Protein AF-A0A931MEY9-F1 (afdb_monomer_lite)

Structure (mmCIF, N/CA/C/O backbone):
data_AF-A0A931MEY9-F1
#
_entry.id   AF-A0A931MEY9-F1
#
loop_
_atom_site.group_PDB
_atom_site.id
_atom_site.type_symbol
_atom_site.label_atom_id
_atom_site.label_alt_id
_atom_site.label_comp_id
_atom_site.label_asym_id
_atom_site.label_entity_id
_atom_site.label_seq_id
_atom_site.pdbx_PDB_ins_code
_atom_site.Cartn_x
_atom_site.Cartn_y
_atom_site.Cartn_z
_atom_site.occupancy
_atom_site.B_iso_or_equiv
_atom_site.auth_seq_id
_atom_site.auth_comp_id
_atom_site.auth_asym_id
_atom_site.auth_atom_id
_atom_site.pdbx_PDB_model_num
ATOM 1 N N . MET A 1 1 ? 13.263 12.766 28.761 1.00 40.00 1 MET A N 1
ATOM 2 C CA . MET A 1 1 ? 13.023 11.482 28.063 1.00 40.00 1 MET A CA 1
ATOM 3 C C . MET A 1 1 ? 12.527 11.816 26.663 1.00 40.00 1 MET A C 1
ATOM 5 O O . MET A 1 1 ? 11.487 12.451 26.555 1.00 40.00 1 MET A O 1
ATOM 9 N N . LYS A 1 2 ? 13.299 11.531 25.606 1.00 45.38 2 LYS A N 1
ATOM 10 C CA . LYS A 1 2 ? 12.828 11.751 24.228 1.00 45.38 2 LYS A CA 1
ATOM 11 C C . LYS A 1 2 ? 11.846 10.622 23.911 1.00 45.38 2 LYS A C 1
ATOM 13 O O . LYS A 1 2 ? 12.227 9.465 24.057 1.00 45.38 2 LYS A O 1
ATOM 18 N N . LYS A 1 3 ? 10.593 10.946 23.574 1.00 48.34 3 LYS A N 1
ATOM 19 C CA . LYS A 1 3 ? 9.625 9.950 23.095 1.00 48.34 3 LYS A CA 1
ATOM 20 C C . LYS A 1 3 ? 10.239 9.276 21.868 1.00 48.34 3 LYS A C 1
ATOM 22 O O . LYS A 1 3 ? 10.601 9.967 20.920 1.00 48.34 3 LYS A O 1
ATOM 27 N N . SER A 1 4 ? 10.412 7.963 21.923 1.00 53.94 4 SER A N 1
ATOM 28 C CA . SER A 1 4 ? 10.680 7.137 20.753 1.00 53.94 4 SER A CA 1
ATOM 29 C C . SER A 1 4 ? 9.470 7.273 19.832 1.00 53.94 4 SER A C 1
ATOM 31 O O . SER A 1 4 ? 8.413 6.725 20.127 1.00 53.94 4 SER A O 1
ATOM 33 N N . SER A 1 5 ? 9.598 8.086 18.783 1.00 57.41 5 SER A N 1
ATOM 34 C CA . SER A 1 5 ? 8.584 8.178 17.731 1.00 57.41 5 SER A CA 1
ATOM 35 C C . SER A 1 5 ? 8.475 6.809 17.073 1.00 57.41 5 SER A C 1
ATOM 37 O O . SER A 1 5 ? 9.495 6.197 16.751 1.00 57.41 5 SER A O 1
ATOM 39 N N . SER A 1 6 ? 7.262 6.291 16.910 1.00 68.25 6 SER A N 1
ATOM 40 C CA . SER A 1 6 ? 7.067 5.043 16.178 1.00 68.25 6 SER A CA 1
ATOM 41 C C . SER A 1 6 ? 7.414 5.250 14.697 1.00 68.25 6 SER A C 1
ATOM 43 O O . SER A 1 6 ? 7.182 6.321 14.132 1.00 68.25 6 SER A O 1
ATOM 45 N N . PHE A 1 7 ? 7.934 4.211 14.037 1.00 67.81 7 PHE A N 1
ATOM 46 C CA . PHE A 1 7 ? 8.208 4.212 12.589 1.00 67.81 7 PHE A CA 1
ATOM 47 C C . PHE A 1 7 ? 6.977 4.622 11.753 1.00 67.81 7 PHE A C 1
ATOM 49 O O . PHE A 1 7 ? 7.097 5.193 10.671 1.00 67.81 7 PHE A O 1
ATOM 56 N N . ILE A 1 8 ? 5.779 4.352 12.277 1.00 66.69 8 ILE A N 1
ATOM 57 C CA . ILE A 1 8 ? 4.498 4.724 11.677 1.00 66.69 8 ILE A CA 1
ATOM 58 C C . ILE A 1 8 ? 4.273 6.236 11.753 1.00 66.69 8 ILE A C 1
ATOM 60 O O . ILE A 1 8 ? 3.933 6.844 10.739 1.00 66.69 8 ILE A O 1
ATOM 64 N N . GLU A 1 9 ? 4.510 6.857 12.910 1.00 68.56 9 GLU A N 1
ATOM 65 C CA . GLU A 1 9 ? 4.399 8.312 13.086 1.00 68.56 9 GLU A CA 1
ATOM 66 C C . GLU A 1 9 ? 5.386 9.071 12.192 1.00 68.56 9 GLU A C 1
ATOM 68 O O . GLU A 1 9 ? 4.999 10.038 11.537 1.00 68.56 9 GLU A O 1
ATOM 73 N N . GLU A 1 10 ? 6.627 8.587 12.073 1.00 71.38 10 GLU A N 1
ATOM 74 C CA . GLU A 1 10 ? 7.641 9.177 11.182 1.00 71.38 10 GLU A CA 1
ATOM 75 C C . GLU A 1 10 ? 7.229 9.127 9.700 1.00 71.38 10 GLU A C 1
ATOM 77 O O . GLU A 1 10 ? 7.630 9.967 8.896 1.00 71.38 10 GLU A O 1
ATOM 82 N N . ARG A 1 11 ? 6.384 8.158 9.334 1.00 69.19 11 ARG A N 1
ATOM 83 C CA . ARG A 1 11 ? 5.818 7.970 7.990 1.00 69.19 11 ARG A CA 1
ATOM 84 C C . ARG A 1 11 ? 4.441 8.630 7.822 1.00 69.19 11 ARG A C 1
ATOM 86 O O . ARG A 1 11 ? 3.755 8.380 6.828 1.00 69.19 11 ARG A O 1
ATOM 93 N N . GLY A 1 12 ? 4.043 9.483 8.766 1.00 76.25 12 GLY A N 1
ATOM 94 C CA . GLY A 1 12 ? 2.800 10.256 8.728 1.00 76.25 12 GLY A CA 1
ATOM 95 C C . GLY A 1 12 ? 1.567 9.513 9.244 1.00 76.25 12 GLY A C 1
ATOM 96 O O . GLY A 1 12 ? 0.455 10.014 9.081 1.00 76.25 12 GLY A O 1
ATOM 97 N N . GLY A 1 13 ? 1.740 8.328 9.837 1.00 86.56 13 GLY A N 1
ATOM 98 C CA . GLY A 1 13 ? 0.685 7.572 10.514 1.00 86.56 13 GLY A CA 1
ATOM 99 C C . GLY A 1 13 ? -0.459 7.115 9.617 1.00 86.56 13 GLY A C 1
ATOM 100 O O . GLY A 1 13 ? -1.559 6.876 10.107 1.00 86.56 13 GLY A O 1
ATOM 101 N N . ARG A 1 14 ? -0.242 7.059 8.300 1.00 91.19 14 ARG A N 1
ATOM 102 C CA . ARG A 1 14 ? -1.293 6.868 7.297 1.00 91.19 14 ARG A CA 1
ATOM 103 C C . ARG A 1 14 ? -0.894 5.840 6.255 1.00 91.19 14 ARG A C 1
ATOM 105 O O . ARG A 1 14 ? 0.276 5.716 5.907 1.00 91.19 14 ARG A O 1
ATOM 112 N N . CYS A 1 15 ? -1.883 5.136 5.720 1.00 91.94 15 CYS A N 1
ATOM 113 C CA . CYS A 1 15 ? -1.692 4.190 4.636 1.00 91.94 15 CYS A CA 1
ATOM 114 C C . CYS A 1 15 ? -1.219 4.926 3.379 1.00 91.94 15 CYS A C 1
ATOM 116 O O . CYS A 1 15 ? -1.932 5.761 2.822 1.00 91.94 15 CYS A O 1
ATOM 118 N N . GLN A 1 16 ? -0.020 4.574 2.924 1.00 93.31 16 GLN A N 1
ATOM 119 C CA . GLN A 1 16 ? 0.653 5.167 1.768 1.00 93.31 16 GLN A CA 1
ATOM 120 C C . GLN A 1 16 ? 0.350 4.409 0.472 1.00 93.31 16 GLN A C 1
ATOM 122 O O . GLN A 1 16 ? 1.046 4.581 -0.527 1.00 93.31 16 GLN A O 1
ATOM 127 N N . LEU A 1 17 ? -0.648 3.520 0.489 1.00 92.12 17 LEU A N 1
ATOM 128 C CA . LEU A 1 17 ? -0.997 2.757 -0.693 1.00 92.12 17 LEU A CA 1
ATOM 129 C C . LEU A 1 17 ? -1.589 3.697 -1.743 1.00 92.12 17 LEU A C 1
ATOM 131 O O . LEU A 1 17 ? -2.653 4.285 -1.546 1.00 92.12 17 LEU A O 1
ATOM 135 N N . GLU A 1 18 ? -0.845 3.818 -2.833 1.00 91.81 18 GLU A N 1
ATOM 136 C CA . GLU A 1 18 ? -1.090 4.673 -3.983 1.00 91.81 18 GLU A CA 1
ATOM 137 C C . GLU A 1 18 ? -1.186 3.814 -5.241 1.00 91.81 18 GLU A C 1
ATOM 139 O O . GLU A 1 18 ? -0.448 2.828 -5.378 1.00 91.81 18 GLU A O 1
ATOM 144 N N . HIS A 1 19 ? -2.126 4.174 -6.112 1.00 88.69 19 HIS A N 1
ATOM 145 C CA . HIS A 1 19 ? -2.260 3.615 -7.451 1.00 88.69 19 HIS A CA 1
ATOM 146 C C . HIS A 1 19 ? -2.891 4.651 -8.384 1.00 88.69 19 HIS A C 1
ATOM 148 O O . HIS A 1 19 ? -3.955 5.196 -8.075 1.00 88.69 19 HIS A O 1
ATOM 154 N N . ASN A 1 20 ? -2.259 4.901 -9.533 1.00 87.94 20 ASN A N 1
ATOM 155 C CA . ASN A 1 20 ? -2.703 5.863 -10.550 1.00 87.94 20 ASN A CA 1
ATOM 156 C C . ASN A 1 20 ? -3.025 7.267 -9.989 1.00 87.94 20 ASN A C 1
ATOM 158 O O . ASN A 1 20 ? -4.012 7.892 -10.376 1.00 87.94 20 ASN A O 1
ATOM 162 N N . GLY A 1 21 ? -2.206 7.762 -9.059 1.00 88.19 21 GLY A N 1
ATOM 163 C CA . GLY A 1 21 ? -2.332 9.089 -8.451 1.00 88.19 21 GLY A CA 1
ATOM 164 C C . GLY A 1 21 ? -3.355 9.183 -7.316 1.00 88.19 21 GLY A C 1
ATOM 165 O O . GLY A 1 21 ? -3.480 10.237 -6.694 1.00 88.19 21 GLY A O 1
ATOM 166 N N . LYS A 1 22 ? -4.072 8.098 -7.012 1.00 90.25 22 LYS A N 1
ATOM 167 C CA . LYS A 1 22 ? -4.994 8.021 -5.874 1.00 90.25 22 LYS A CA 1
ATOM 168 C C . LYS A 1 22 ? -4.292 7.401 -4.683 1.00 90.25 22 LYS A C 1
ATOM 170 O O . LYS A 1 22 ? -3.569 6.428 -4.848 1.00 90.25 22 LYS A O 1
ATOM 175 N N . VAL A 1 23 ? -4.551 7.902 -3.479 1.00 90.06 23 VAL A N 1
ATOM 176 C CA . VAL A 1 23 ? -3.924 7.409 -2.244 1.00 90.06 23 VAL A CA 1
ATOM 177 C C . VAL A 1 23 ? -5.004 7.038 -1.240 1.00 90.06 23 VAL A C 1
ATOM 179 O O . VAL A 1 23 ? -5.968 7.777 -1.076 1.00 90.06 23 VAL A O 1
ATOM 182 N N . CYS A 1 24 ? -4.83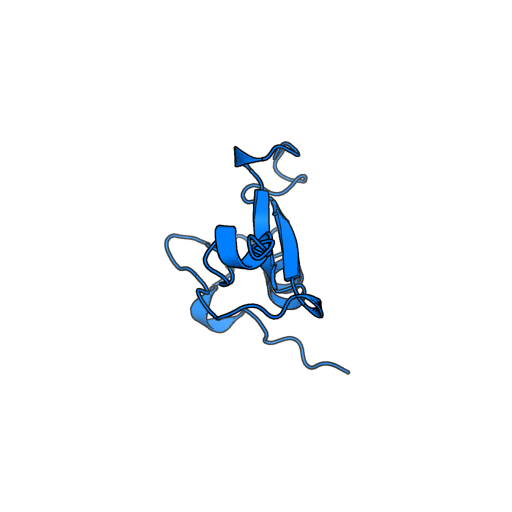7 5.922 -0.527 1.00 90.69 24 CYS A N 1
ATOM 183 C CA . CYS A 1 24 ? -5.751 5.565 0.558 1.00 90.69 24 CYS A CA 1
ATOM 184 C C . CYS A 1 24 ? -5.768 6.627 1.671 1.00 90.69 24 CYS A C 1
ATOM 186 O O . CYS A 1 24 ? -6.834 7.087 2.071 1.00 90.69 24 CYS A O 1
ATOM 188 N N . GLY A 1 25 ? -4.601 6.978 2.224 1.00 89.50 25 GLY A N 1
ATOM 189 C CA . GLY A 1 25 ? -4.436 8.094 3.162 1.00 89.50 25 GLY A CA 1
ATOM 190 C C . GLY A 1 25 ? -5.085 7.929 4.543 1.00 89.50 25 GLY A C 1
ATOM 191 O O . GLY A 1 25 ? -4.941 8.812 5.389 1.00 89.50 25 GLY A O 1
ATOM 192 N N . ARG A 1 26 ? -5.782 6.819 4.811 1.00 88.69 26 ARG A N 1
ATOM 193 C CA . ARG A 1 26 ? -6.420 6.572 6.112 1.00 88.69 26 ARG A CA 1
ATOM 194 C C . ARG A 1 26 ? -5.380 6.380 7.221 1.00 88.69 26 ARG A C 1
ATOM 196 O O . ARG A 1 26 ? -4.319 5.825 6.928 1.00 88.69 26 ARG A O 1
ATOM 203 N N . PRO A 1 27 ? -5.670 6.795 8.470 1.00 89.75 27 PRO A N 1
ATOM 204 C CA . PRO A 1 27 ? -4.807 6.519 9.620 1.00 89.75 27 PRO A CA 1
ATOM 205 C C . PRO A 1 27 ? -4.522 5.025 9.728 1.00 89.75 27 PRO A C 1
ATOM 207 O O . PRO A 1 27 ? -5.414 4.252 9.400 1.00 89.75 27 PRO A O 1
ATOM 210 N N . LEU A 1 28 ? -3.324 4.630 10.145 1.00 88.19 28 LEU A N 1
ATOM 211 C CA . LEU A 1 28 ? -2.929 3.237 10.364 1.00 88.19 28 LEU A CA 1
ATOM 212 C C . LEU A 1 28 ? -2.917 2.893 11.854 1.00 88.19 28 LEU A C 1
ATOM 214 O O . LEU A 1 28 ? -2.448 3.693 12.662 1.00 88.19 28 LEU A O 1
ATOM 218 N N . ASP A 1 29 ? -3.359 1.681 12.179 1.00 85.75 29 ASP A N 1
ATOM 219 C CA . ASP A 1 29 ? -3.020 1.011 13.436 1.00 85.75 29 ASP A CA 1
ATOM 220 C C . ASP A 1 29 ? -1.691 0.255 13.265 1.00 85.75 29 ASP A C 1
ATOM 222 O O . ASP A 1 29 ? -1.400 -0.264 12.181 1.00 85.75 29 ASP A O 1
ATOM 226 N N . PHE A 1 30 ? -0.878 0.194 14.317 1.00 85.62 30 PHE A N 1
ATOM 227 C CA . PHE A 1 30 ? 0.375 -0.551 14.327 1.00 85.62 30 PHE A CA 1
ATOM 228 C C . PHE A 1 30 ? 0.168 -2.030 14.003 1.00 85.62 30 PHE A C 1
ATOM 230 O O . PHE A 1 30 ? 0.894 -2.563 13.162 1.00 85.62 30 PHE A O 1
ATOM 237 N N . ASP A 1 31 ? -0.857 -2.653 14.585 1.00 87.56 31 ASP A N 1
ATOM 238 C CA . ASP A 1 31 ? -1.096 -4.095 14.449 1.00 87.56 31 ASP A CA 1
ATOM 239 C C . ASP A 1 31 ? -1.519 -4.504 13.027 1.00 87.56 31 ASP A C 1
ATOM 241 O O . ASP A 1 31 ? -1.247 -5.620 12.581 1.00 87.56 31 ASP A O 1
ATOM 245 N N . ASP A 1 32 ? -2.110 -3.573 12.273 1.00 85.69 32 ASP A N 1
ATOM 246 C CA . ASP A 1 32 ? -2.578 -3.792 10.902 1.00 85.69 32 ASP A CA 1
ATOM 247 C C . ASP A 1 32 ? -1.641 -3.219 9.825 1.00 85.69 32 ASP A C 1
ATOM 249 O O . ASP A 1 32 ? -1.932 -3.291 8.619 1.00 85.69 32 ASP A O 1
ATOM 253 N N . THR A 1 33 ? -0.502 -2.660 10.238 1.00 91.06 33 THR A N 1
ATOM 254 C CA . THR A 1 33 ? 0.483 -2.069 9.331 1.00 91.06 33 THR A CA 1
ATOM 255 C C . THR A 1 33 ? 1.457 -3.113 8.803 1.00 91.06 33 THR A C 1
ATOM 257 O O . THR A 1 33 ? 2.071 -3.875 9.544 1.00 91.06 33 THR A O 1
ATOM 260 N N . VAL A 1 34 ? 1.673 -3.093 7.490 1.00 92.81 34 VAL A N 1
ATOM 261 C CA . VAL A 1 34 ? 2.697 -3.888 6.810 1.00 92.81 34 VAL A CA 1
ATOM 262 C C . VAL A 1 34 ? 3.594 -3.001 5.955 1.00 92.81 34 VAL A C 1
ATOM 264 O O . VAL A 1 34 ? 3.186 -1.936 5.483 1.00 92.81 34 VAL A O 1
ATOM 267 N N . VAL A 1 35 ? 4.820 -3.470 5.725 1.00 93.00 35 VAL A N 1
ATOM 268 C CA . VAL A 1 35 ? 5.694 -2.925 4.684 1.00 93.00 35 VAL A CA 1
ATOM 269 C C . VAL A 1 35 ? 5.297 -3.553 3.351 1.00 93.00 35 VAL A C 1
ATOM 271 O O . VAL A 1 35 ? 5.204 -4.773 3.234 1.00 93.00 35 VAL A O 1
ATOM 274 N N . ASP A 1 36 ? 5.057 -2.709 2.357 1.00 92.38 36 ASP A N 1
ATOM 275 C CA . ASP A 1 36 ? 4.644 -3.087 1.010 1.00 92.38 36 ASP A CA 1
ATOM 276 C C . ASP A 1 36 ? 5.599 -2.484 -0.024 1.00 92.38 36 ASP A C 1
ATOM 278 O O . ASP A 1 36 ? 6.170 -1.408 0.181 1.00 92.38 36 ASP A O 1
ATOM 282 N N . HIS A 1 37 ? 5.759 -3.174 -1.151 1.00 93.31 37 HIS A N 1
ATOM 283 C CA . HIS A 1 37 ? 6.521 -2.665 -2.280 1.00 93.31 37 HIS A CA 1
ATOM 284 C C . HIS A 1 37 ? 5.646 -1.769 -3.158 1.00 93.31 37 HIS A C 1
ATOM 286 O O . HIS A 1 37 ? 4.556 -2.170 -3.571 1.00 93.31 37 HIS A O 1
ATOM 292 N N . ILE A 1 38 ? 6.141 -0.579 -3.499 1.00 92.44 38 ILE A N 1
ATOM 293 C CA . ILE A 1 38 ? 5.490 0.324 -4.460 1.00 92.44 38 ILE A CA 1
ATOM 294 C C . ILE A 1 38 ? 5.407 -0.377 -5.821 1.00 92.44 38 ILE A C 1
ATOM 296 O O . ILE A 1 38 ? 4.319 -0.549 -6.364 1.00 92.44 38 ILE A O 1
ATOM 300 N N . ILE A 1 39 ? 6.544 -0.865 -6.319 1.00 91.94 39 ILE A N 1
ATOM 301 C CA . ILE A 1 39 ? 6.629 -1.759 -7.476 1.00 91.94 39 ILE A CA 1
ATOM 302 C C . ILE A 1 39 ? 6.680 -3.200 -6.948 1.00 91.94 39 ILE A C 1
ATOM 304 O O . ILE A 1 39 ? 7.639 -3.531 -6.245 1.00 91.94 39 ILE A O 1
ATOM 308 N N . PRO A 1 40 ? 5.698 -4.068 -7.262 1.00 91.25 40 PRO A N 1
ATOM 309 C CA . PRO A 1 40 ? 5.681 -5.450 -6.788 1.00 91.25 40 PRO A CA 1
ATOM 310 C C . PRO A 1 40 ? 6.925 -6.245 -7.202 1.00 91.25 40 PRO A C 1
ATOM 312 O O . PRO A 1 40 ? 7.462 -6.058 -8.293 1.00 91.25 40 PRO A O 1
ATOM 315 N N . HIS A 1 41 ? 7.321 -7.220 -6.380 1.00 90.94 41 HIS A N 1
ATOM 316 C CA . HIS A 1 41 ? 8.410 -8.151 -6.704 1.00 90.94 41 HIS A CA 1
ATOM 317 C C . HIS A 1 41 ? 8.218 -8.882 -8.039 1.00 90.94 41 HIS A C 1
ATOM 319 O O . HIS A 1 41 ? 9.175 -9.057 -8.786 1.00 90.94 41 HIS A O 1
ATOM 325 N N . SER A 1 42 ? 6.982 -9.273 -8.362 1.00 90.56 42 SER A N 1
ATOM 326 C CA . SER A 1 42 ? 6.633 -9.925 -9.632 1.00 90.56 42 SER A CA 1
ATOM 327 C C . SER A 1 42 ? 6.823 -9.026 -10.858 1.00 90.56 42 SER A C 1
ATOM 329 O O . SER A 1 42 ? 6.813 -9.524 -11.977 1.00 90.56 42 SER A O 1
ATOM 331 N N . LYS A 1 43 ? 6.987 -7.715 -10.651 1.00 90.38 43 LYS A N 1
ATOM 332 C CA . LYS A 1 43 ? 7.307 -6.705 -11.666 1.00 90.38 43 LYS A CA 1
ATOM 333 C C . LYS A 1 43 ? 8.736 -6.170 -11.482 1.00 90.38 43 LYS A C 1
ATOM 335 O O . LYS A 1 43 ? 9.001 -5.002 -11.737 1.00 90.38 43 LYS A O 1
ATOM 340 N N . GLU A 1 44 ? 9.632 -7.016 -10.969 1.00 94.44 44 GLU A N 1
ATOM 341 C CA . GLU A 1 44 ? 11.057 -6.725 -10.746 1.00 94.44 44 GLU A CA 1
ATOM 342 C C . GLU A 1 44 ? 11.343 -5.600 -9.732 1.00 94.44 44 GLU A C 1
ATOM 344 O O . GLU A 1 44 ? 12.454 -5.069 -9.649 1.00 94.44 44 GLU A O 1
ATOM 349 N N . GLY A 1 45 ? 10.360 -5.258 -8.894 1.00 94.12 45 GLY A N 1
ATOM 350 C CA . GLY A 1 45 ? 10.550 -4.320 -7.797 1.00 94.12 45 GLY A CA 1
ATOM 351 C C . GLY A 1 45 ? 11.570 -4.829 -6.776 1.00 94.12 45 GLY A C 1
ATOM 352 O O . GLY A 1 45 ? 11.472 -5.949 -6.270 1.00 94.12 45 GLY A O 1
ATOM 353 N N . LYS A 1 46 ? 12.558 -3.993 -6.442 1.00 95.88 46 LYS A N 1
ATOM 354 C CA . LYS A 1 46 ? 13.622 -4.335 -5.484 1.00 95.88 46 LYS A CA 1
ATOM 355 C C . LYS A 1 46 ? 13.161 -4.139 -4.040 1.00 95.88 46 LYS A C 1
ATOM 357 O O . LYS A 1 46 ? 12.471 -3.166 -3.738 1.00 95.88 46 LYS A O 1
ATOM 362 N N . THR A 1 47 ? 13.612 -4.995 -3.126 1.00 94.81 47 THR A N 1
ATOM 363 C CA . THR A 1 47 ? 13.465 -4.763 -1.678 1.00 94.81 47 THR A CA 1
ATOM 364 C C . THR A 1 47 ? 14.475 -3.720 -1.233 1.00 94.81 47 THR A C 1
ATOM 366 O O . THR A 1 47 ? 15.626 -4.032 -0.943 1.00 94.81 47 THR A O 1
ATOM 369 N N . ALA A 1 48 ? 14.049 -2.463 -1.224 1.00 94.12 48 ALA A N 1
ATOM 370 C CA . ALA A 1 48 ? 14.860 -1.331 -0.807 1.00 94.12 48 ALA A CA 1
ATOM 371 C C . ALA A 1 48 ? 13.957 -0.239 -0.227 1.00 94.12 48 ALA A C 1
ATOM 373 O O . ALA A 1 48 ? 12.805 -0.112 -0.638 1.00 94.12 48 ALA A O 1
ATOM 374 N N . LEU A 1 49 ? 14.492 0.580 0.686 1.00 91.25 49 LEU A N 1
ATOM 375 C CA . LEU A 1 49 ? 13.739 1.667 1.326 1.00 91.25 49 LEU A CA 1
ATOM 376 C C . LEU A 1 49 ? 12.998 2.590 0.336 1.00 91.25 49 LEU A C 1
ATOM 378 O O . LEU A 1 49 ? 11.847 2.905 0.627 1.00 91.25 49 LEU A O 1
ATOM 382 N N . PRO A 1 50 ? 13.563 2.978 -0.831 1.00 94.38 50 PRO A N 1
ATOM 383 C CA . PRO A 1 50 ? 12.855 3.824 -1.798 1.00 94.38 50 PRO A CA 1
ATOM 384 C C . PRO A 1 50 ? 11.658 3.146 -2.475 1.00 94.38 50 PRO A C 1
ATOM 386 O O . PRO A 1 50 ? 10.761 3.832 -2.945 1.00 94.38 50 PRO A O 1
ATOM 389 N N . ASN A 1 51 ? 11.643 1.811 -2.533 1.00 95.12 51 ASN A N 1
ATOM 390 C CA . ASN A 1 51 ? 10.524 1.031 -3.063 1.00 95.12 51 ASN A CA 1
ATOM 391 C C . ASN A 1 51 ? 9.574 0.565 -1.944 1.00 95.12 51 ASN A C 1
ATOM 393 O O . ASN A 1 51 ? 8.630 -0.166 -2.215 1.00 95.12 51 ASN A O 1
ATOM 397 N N . GLY A 1 52 ? 9.836 0.935 -0.687 1.00 93.12 52 GLY A N 1
ATOM 398 C CA . GLY A 1 52 ? 9.073 0.498 0.476 1.00 93.12 52 GLY A CA 1
ATOM 399 C C . GLY A 1 52 ? 8.112 1.571 0.977 1.00 93.12 52 GLY A C 1
ATOM 400 O O . GLY A 1 52 ? 8.516 2.697 1.285 1.00 93.12 52 GLY A O 1
ATOM 401 N N . ARG A 1 53 ? 6.850 1.193 1.160 1.00 92.75 53 ARG A N 1
ATOM 402 C CA . ARG A 1 53 ? 5.801 2.021 1.765 1.00 92.75 53 ARG A CA 1
ATOM 403 C C . ARG A 1 53 ? 5.126 1.299 2.925 1.00 92.75 53 ARG A C 1
ATOM 405 O O . ARG A 1 53 ? 5.204 0.077 3.020 1.00 92.75 53 ARG A O 1
ATOM 412 N N . ILE A 1 54 ? 4.450 2.051 3.791 1.00 93.62 54 ILE A N 1
ATOM 413 C CA . ILE A 1 54 ? 3.572 1.466 4.813 1.00 93.62 54 ILE A CA 1
ATOM 414 C C . ILE A 1 54 ? 2.129 1.415 4.314 1.00 93.62 54 ILE A C 1
ATOM 416 O O . ILE A 1 54 ? 1.609 2.382 3.753 1.00 93.62 54 ILE A O 1
ATOM 420 N N . ALA A 1 55 ? 1.462 0.285 4.510 1.00 93.19 55 ALA A N 1
ATOM 421 C CA . ALA A 1 55 ? 0.075 0.104 4.112 1.00 93.19 55 ALA A CA 1
ATOM 422 C C . ALA A 1 55 ? -0.673 -0.788 5.098 1.00 93.19 55 ALA A C 1
ATOM 424 O O . ALA A 1 55 ? -0.069 -1.538 5.857 1.00 93.19 55 ALA A O 1
ATOM 425 N N . TYR A 1 56 ? -2.000 -0.738 5.043 1.00 91.69 56 TYR A N 1
ATOM 426 C CA . TYR A 1 56 ? -2.829 -1.739 5.702 1.00 91.69 56 TYR A CA 1
ATOM 427 C C . TYR A 1 56 ? -2.574 -3.115 5.089 1.00 91.69 56 TYR A C 1
ATOM 429 O O . TYR A 1 56 ? -2.558 -3.238 3.858 1.00 91.69 56 TYR A O 1
ATOM 437 N N . LYS A 1 57 ? -2.497 -4.159 5.920 1.00 91.12 57 LYS A N 1
ATOM 438 C CA . LYS A 1 57 ? -2.414 -5.559 5.468 1.00 91.12 57 LYS A CA 1
ATOM 439 C C . LYS A 1 57 ? -3.497 -5.888 4.437 1.00 91.12 57 LYS A C 1
ATOM 441 O O . LYS A 1 57 ? -3.191 -6.388 3.357 1.00 91.12 57 LYS A O 1
ATOM 446 N N . ALA A 1 58 ? -4.748 -5.527 4.729 1.00 89.62 58 ALA A N 1
ATOM 447 C CA . ALA A 1 58 ? -5.880 -5.755 3.833 1.00 89.62 58 ALA A CA 1
ATOM 448 C C . ALA A 1 58 ? -5.742 -5.014 2.494 1.00 89.62 58 ALA A C 1
ATOM 450 O O . ALA A 1 58 ? -6.079 -5.560 1.449 1.00 89.62 58 ALA A O 1
ATOM 451 N N . CYS A 1 59 ? -5.223 -3.784 2.497 1.00 91.88 59 CYS A N 1
ATOM 452 C CA . CYS A 1 59 ? -5.047 -3.025 1.261 1.00 91.88 59 CYS A CA 1
ATOM 453 C C . CYS A 1 59 ? -3.902 -3.569 0.405 1.00 91.88 59 CYS A C 1
ATOM 455 O O . CYS A 1 59 ? -4.049 -3.639 -0.812 1.00 91.88 59 CYS A O 1
ATOM 457 N N . ASN A 1 60 ? -2.800 -3.997 1.030 1.00 91.56 60 ASN A N 1
ATOM 458 C CA . ASN A 1 60 ? -1.719 -4.690 0.333 1.00 91.56 60 ASN A CA 1
ATOM 459 C C . ASN A 1 60 ? -2.244 -5.960 -0.366 1.00 91.56 60 ASN A C 1
ATOM 461 O O . ASN A 1 60 ? -2.035 -6.142 -1.565 1.00 91.56 60 ASN A O 1
ATOM 465 N N . ILE A 1 61 ? -3.013 -6.785 0.356 1.00 89.50 61 ILE A N 1
ATOM 466 C CA . ILE A 1 61 ? -3.647 -7.995 -0.194 1.00 89.50 61 ILE A CA 1
ATOM 467 C C . ILE A 1 61 ? -4.604 -7.643 -1.343 1.00 89.50 61 ILE A C 1
ATOM 469 O O . ILE A 1 61 ? -4.525 -8.246 -2.411 1.00 89.50 61 ILE A O 1
ATOM 473 N N . ALA A 1 62 ? -5.480 -6.652 -1.150 1.00 89.06 62 ALA A N 1
ATOM 474 C CA . ALA A 1 62 ? -6.474 -6.254 -2.145 1.00 89.06 62 ALA A CA 1
ATOM 475 C C . ALA A 1 62 ? -5.851 -5.679 -3.431 1.00 89.06 62 ALA A C 1
ATOM 477 O O . ALA A 1 62 ? -6.391 -5.904 -4.519 1.00 89.06 62 ALA A O 1
ATOM 478 N N . ARG A 1 63 ? -4.722 -4.959 -3.322 1.00 89.69 63 ARG A N 1
ATOM 479 C CA . ARG A 1 63 ? -3.940 -4.494 -4.477 1.00 89.69 63 ARG A CA 1
ATOM 480 C C . ARG A 1 63 ? -3.279 -5.668 -5.187 1.00 89.69 63 ARG A C 1
ATOM 482 O O . ARG A 1 63 ? -3.407 -5.798 -6.402 1.00 89.69 63 ARG A O 1
ATOM 489 N N . GLY A 1 64 ? -2.553 -6.511 -4.451 1.00 86.50 64 GLY A N 1
ATOM 490 C CA . GLY A 1 64 ? -1.794 -7.620 -5.027 1.00 86.50 64 GLY A CA 1
ATOM 491 C C . GLY A 1 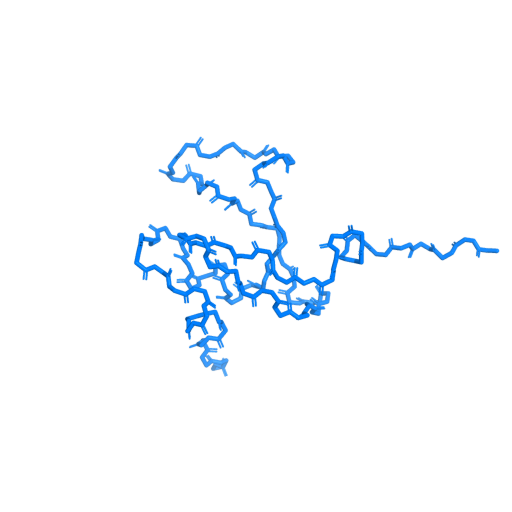64 ? -0.883 -7.147 -6.167 1.00 86.50 64 GLY A C 1
ATOM 492 O O . GLY A 1 64 ? -0.045 -6.264 -5.968 1.00 86.50 64 GLY A O 1
ATOM 493 N N . ASN A 1 65 ? -1.074 -7.712 -7.362 1.00 86.25 65 ASN A N 1
ATOM 494 C CA . ASN A 1 65 ? -0.393 -7.328 -8.608 1.00 86.25 65 ASN A CA 1
ATOM 495 C C . ASN A 1 65 ? -1.361 -6.741 -9.660 1.00 86.25 65 ASN A C 1
ATOM 497 O O . ASN A 1 65 ? -1.152 -6.893 -10.861 1.00 86.25 65 ASN A O 1
ATOM 501 N N . ARG A 1 66 ? -2.472 -6.147 -9.219 1.00 85.62 66 ARG A N 1
ATOM 502 C CA . ARG A 1 66 ? -3.524 -5.641 -10.105 1.00 85.62 66 ARG A CA 1
ATOM 503 C C . ARG A 1 66 ? -3.199 -4.260 -10.664 1.00 85.62 66 ARG A C 1
ATOM 505 O O . ARG A 1 66 ? -2.691 -3.406 -9.944 1.00 85.62 66 ARG A O 1
ATOM 512 N N . ASP A 1 67 ? -3.591 -4.029 -11.914 1.00 85.12 67 ASP A N 1
ATOM 513 C CA . ASP A 1 67 ? -3.458 -2.731 -12.591 1.00 85.12 67 ASP A CA 1
ATOM 514 C C . ASP A 1 67 ? -4.728 -1.866 -12.498 1.00 85.12 67 ASP A C 1
ATOM 516 O O . ASP A 1 67 ? -4.687 -0.664 -12.752 1.00 85.12 67 ASP A O 1
ATOM 520 N N . ASP A 1 68 ? -5.854 -2.454 -12.095 1.00 87.62 68 ASP A N 1
ATOM 521 C CA . ASP A 1 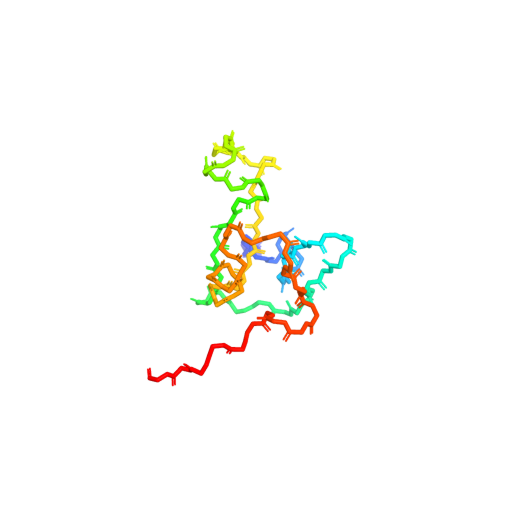68 ? -7.175 -1.820 -11.996 1.00 87.62 68 ASP A CA 1
ATOM 522 C C . ASP A 1 68 ? -7.565 -1.445 -10.552 1.00 87.62 68 ASP A C 1
ATOM 524 O O . ASP A 1 68 ? -8.723 -1.142 -10.264 1.00 87.62 68 ASP A O 1
ATOM 528 N N . PHE A 1 69 ? -6.622 -1.511 -9.611 1.00 88.19 69 PHE A N 1
ATOM 529 C CA . PHE A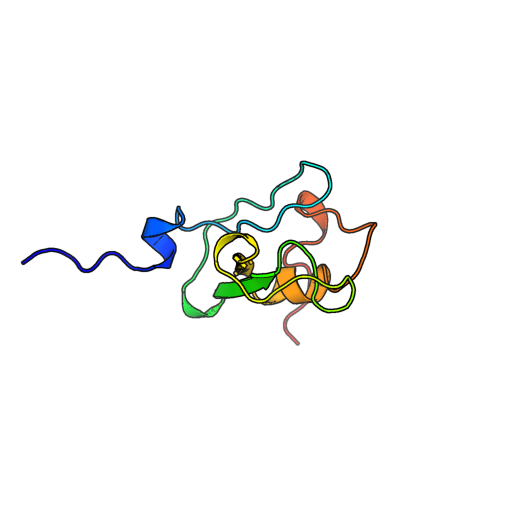 1 69 ? -6.904 -1.272 -8.201 1.00 88.19 69 PHE A CA 1
ATOM 530 C C . PHE A 1 69 ? -7.256 0.204 -7.937 1.00 88.19 69 PHE A C 1
ATOM 532 O O . PHE A 1 69 ? -6.468 1.093 -8.232 1.00 88.19 69 PHE A O 1
ATOM 539 N N . ASP A 1 70 ? -8.415 0.481 -7.330 1.00 87.56 70 ASP A N 1
ATOM 540 C CA . ASP A 1 70 ? -8.799 1.828 -6.880 1.00 87.56 70 ASP A CA 1
ATOM 541 C C . ASP A 1 70 ? -8.624 1.948 -5.349 1.00 87.56 70 ASP A C 1
ATOM 543 O O . ASP 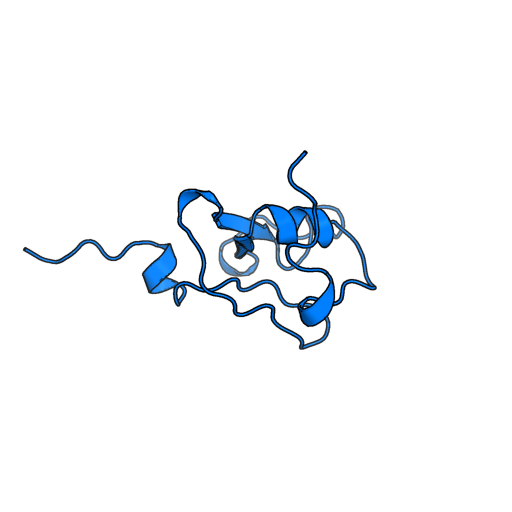A 1 70 ? -9.435 1.386 -4.602 1.00 87.56 70 ASP A O 1
ATOM 547 N N . PRO A 1 71 ? -7.602 2.673 -4.852 1.00 86.81 71 PRO A N 1
ATOM 548 C CA . PRO A 1 71 ? -7.333 2.824 -3.421 1.00 86.81 71 PRO A CA 1
ATOM 549 C C . PRO A 1 71 ? -8.457 3.495 -2.637 1.00 86.81 71 PRO A C 1
ATOM 551 O O . PRO A 1 71 ? -8.594 3.237 -1.441 1.00 86.81 71 PRO A O 1
ATOM 554 N N . GLU A 1 72 ? -9.275 4.322 -3.285 1.00 83.19 72 GLU A N 1
ATOM 555 C CA . GLU A 1 72 ? -10.386 5.016 -2.628 1.00 83.19 72 GLU A CA 1
ATOM 556 C C . GLU A 1 72 ? -11.579 4.082 -2.399 1.00 83.19 72 GLU A C 1
ATOM 558 O O . GLU A 1 72 ? -12.373 4.303 -1.488 1.00 83.19 72 GLU A O 1
ATOM 563 N N . LYS A 1 73 ? -11.697 3.020 -3.208 1.00 81.62 73 LYS A N 1
ATOM 564 C CA . LYS A 1 73 ? -12.847 2.104 -3.189 1.00 81.62 73 LYS A CA 1
ATOM 565 C C . LYS A 1 73 ? -12.522 0.740 -2.599 1.00 81.62 73 LYS A C 1
ATOM 567 O O . LYS A 1 73 ? -13.335 0.184 -1.879 1.00 81.62 73 LYS A O 1
ATOM 572 N N . LEU A 1 74 ? -11.360 0.181 -2.930 1.00 82.69 74 LEU A N 1
ATOM 573 C CA . LEU A 1 74 ? -11.035 -1.233 -2.699 1.00 82.69 74 LEU A CA 1
ATOM 574 C C . LEU A 1 74 ? -10.097 -1.461 -1.517 1.00 82.69 74 LEU A C 1
ATOM 576 O O . LEU A 1 74 ? -9.890 -2.594 -1.083 1.00 82.69 74 LEU A O 1
ATOM 580 N N . CYS A 1 75 ? -9.517 -0.398 -0.973 1.00 82.56 75 CYS A N 1
ATOM 581 C CA . CYS A 1 75 ? -8.700 -0.510 0.219 1.00 82.56 75 CYS A CA 1
ATOM 582 C C . CYS A 1 75 ? -9.628 -0.850 1.407 1.00 82.56 75 CYS A C 1
ATOM 584 O O . CYS A 1 75 ?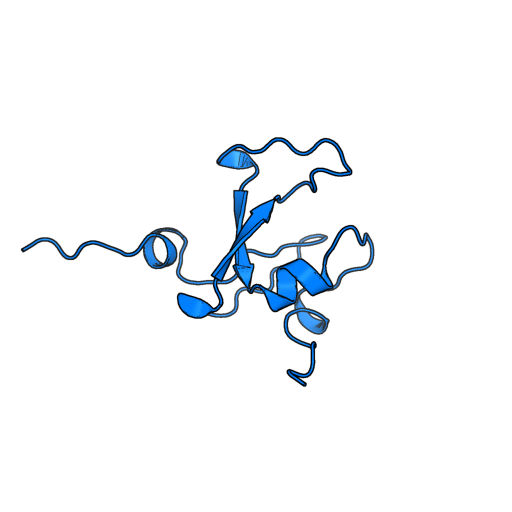 -10.535 -0.070 1.702 1.00 82.56 75 CYS A O 1
ATOM 586 N N . HIS A 1 76 ? -9.365 -1.958 2.118 1.00 70.38 76 HIS A N 1
ATOM 587 C CA . HIS A 1 76 ? -10.078 -2.423 3.330 1.00 70.38 76 HIS A CA 1
ATOM 588 C C . HIS A 1 76 ? -11.472 -3.067 3.117 1.00 70.38 76 HIS A C 1
ATOM 590 O O . HIS A 1 76 ? -12.230 -3.209 4.066 1.00 70.38 76 HIS A O 1
ATOM 596 N N . LEU A 1 77 ? -11.807 -3.529 1.905 1.00 67.44 77 LEU A N 1
ATOM 597 C CA . LEU A 1 77 ? -13.056 -4.275 1.643 1.00 67.44 77 LEU A CA 1
ATOM 598 C C . LEU A 1 77 ? -12.926 -5.807 1.753 1.00 67.44 77 LEU A C 1
ATOM 600 O O . LEU A 1 77 ? -13.657 -6.536 1.088 1.00 67.44 77 LEU A O 1
ATOM 604 N N . ILE A 1 78 ? -12.016 -6.324 2.580 1.00 61.00 78 ILE A N 1
ATOM 605 C CA . ILE A 1 78 ? -12.005 -7.765 2.862 1.00 61.00 78 ILE A CA 1
ATOM 606 C C . ILE A 1 78 ? -12.873 -7.968 4.107 1.00 61.00 78 ILE A C 1
ATOM 608 O O . ILE A 1 78 ? -12.463 -7.503 5.170 1.00 61.00 78 ILE A O 1
ATOM 612 N N . PRO A 1 79 ? -14.060 -8.598 4.021 1.00 53.25 79 PRO A N 1
ATOM 613 C CA . PRO A 1 79 ? -14.760 -9.010 5.226 1.00 53.25 79 PRO A CA 1
ATOM 614 C C . PRO A 1 79 ? -13.823 -9.926 6.014 1.00 53.25 79 PRO A C 1
ATOM 616 O O . PRO A 1 79 ? -13.330 -10.923 5.487 1.00 53.25 79 PRO A O 1
ATOM 619 N N . THR A 1 80 ? -13.529 -9.550 7.255 1.00 47.78 80 THR A N 1
ATOM 620 C CA . THR A 1 80 ? -12.832 -10.411 8.207 1.00 47.78 80 THR A CA 1
ATOM 621 C C . THR A 1 80 ? -13.789 -11.546 8.561 1.00 47.78 80 THR A C 1
ATOM 623 O O . THR A 1 80 ? -14.656 -11.375 9.415 1.00 47.78 80 THR A O 1
ATOM 626 N N . THR A 1 81 ? -13.716 -12.650 7.818 1.00 46.66 81 THR A N 1
ATOM 627 C CA . THR A 1 81 ? -14.318 -13.932 8.211 1.00 46.66 81 THR A CA 1
ATOM 628 C C . THR A 1 81 ? -13.587 -14.518 9.400 1.00 46.66 81 THR A C 1
ATOM 630 O O . THR A 1 81 ? -12.334 -14.467 9.360 1.00 46.66 81 THR A O 1
#

Radius of gyration: 13.16 Å; chains: 1; bounding box: 30×26×41 Å

Sequence (81 aa):
MKKSSSFIEERGGRCQLEHNGKVCGRPLDFDDTVVDHIIPHSKEGKTALPNGRIAYKACNIARGNRDDFDPEKLCHLIPTT

Foldseek 3Di:
DDPPDDPCVVQVQFAQDDAPRAGLGHGDDPVQKDWAFCQDVVNVGDPDPVRIDIHGPQQRVQPPPDNPDDSNPRRPPDPPD

pLDDT: mean 83.31, std 13.76, range [40.0, 95.88]

Secondary structure (DSSP, 8-state):
------HHHHTTSB---EETTEE--PBPPSTTEEEEESS-GGGT--SSGGGEEEEEHHHHHHHTT-SS--HHHHTT-----